Protein AF-A0A843CIE3-F1 (afdb_monomer_lite)

Foldseek 3Di:
DDPVVLVVLVVVLVVLVVVVVVDDPPPPVSVVVNVVSVVVNVVVVVVPPPPPPDD

pLDDT: mean 73.04, std 11.15, range [41.34, 85.5]

Structure (mmCIF, N/CA/C/O backbone):
data_AF-A0A843CIE3-F1
#
_entry.id   AF-A0A843CIE3-F1
#
loop_
_atom_site.group_PDB
_atom_site.id
_atom_site.type_symbol
_atom_site.label_atom_id
_atom_site.label_alt_id
_atom_site.label_comp_id
_atom_site.label_asym_id
_atom_site.label_entity_id
_atom_site.label_seq_id
_atom_site.pdbx_PDB_ins_code
_atom_site.Cartn_x
_atom_site.Cartn_y
_atom_site.Cartn_z
_atom_site.occupancy
_atom_site.B_iso_or_equiv
_atom_site.auth_seq_id
_atom_site.auth_comp_id
_atom_site.auth_asym_id
_atom_site.auth_atom_id
_atom_site.pdbx_PDB_model_num
ATOM 1 N N . MET A 1 1 ? -6.643 -5.167 12.019 1.00 61.84 1 MET A N 1
ATOM 2 C CA . MET A 1 1 ? -5.421 -4.446 11.615 1.00 61.84 1 MET A CA 1
ATOM 3 C C . MET A 1 1 ? -5.213 -3.325 12.619 1.00 61.84 1 MET A C 1
ATOM 5 O O . MET A 1 1 ? -6.180 -2.620 12.903 1.00 61.84 1 MET A O 1
ATOM 9 N N . GLU A 1 2 ? -4.034 -3.251 13.234 1.00 73.69 2 GLU A N 1
ATOM 10 C CA . GLU A 1 2 ? -3.696 -2.213 14.219 1.00 73.69 2 GLU A CA 1
ATOM 11 C C . GLU A 1 2 ? -3.528 -0.853 13.522 1.00 73.69 2 GLU A C 1
ATOM 13 O O . GLU A 1 2 ? -3.132 -0.807 12.360 1.00 73.69 2 GLU A O 1
ATOM 18 N N . GLU A 1 3 ? -3.823 0.257 14.209 1.00 72.38 3 GLU A N 1
ATOM 19 C CA . GLU A 1 3 ? -3.727 1.617 13.635 1.00 72.38 3 GLU A CA 1
ATOM 20 C C . GLU A 1 3 ? -2.341 1.922 13.055 1.00 72.38 3 GLU A C 1
ATOM 22 O O . GLU A 1 3 ? -2.243 2.469 11.960 1.00 72.38 3 GLU A O 1
ATOM 27 N N . LYS A 1 4 ? -1.273 1.472 13.725 1.00 76.31 4 LYS A N 1
ATOM 28 C CA . LYS A 1 4 ? 0.110 1.627 13.248 1.00 76.31 4 LYS A CA 1
ATOM 29 C C . LYS A 1 4 ? 0.358 0.927 11.910 1.00 76.31 4 LYS A C 1
ATOM 31 O O . LYS A 1 4 ? 1.104 1.428 11.081 1.00 76.31 4 LYS A O 1
ATOM 36 N N . THR A 1 5 ? -0.287 -0.215 11.674 1.00 77.38 5 THR A N 1
ATOM 37 C CA . THR A 1 5 ? -0.174 -0.951 10.407 1.00 77.38 5 THR A CA 1
ATOM 38 C C . THR A 1 5 ? -0.823 -0.187 9.252 1.00 77.38 5 THR A C 1
ATOM 40 O O . THR A 1 5 ? -0.356 -0.291 8.126 1.00 77.38 5 THR A O 1
ATOM 43 N N . LEU A 1 6 ? -1.867 0.609 9.506 1.00 75.88 6 LEU A N 1
ATOM 44 C CA . LEU A 1 6 ? -2.479 1.457 8.476 1.00 75.88 6 LEU A CA 1
ATOM 45 C C . LEU A 1 6 ? -1.712 2.711 8.158 1.00 75.88 6 LEU A C 1
ATOM 47 O O . LEU A 1 6 ? -1.782 3.187 7.028 1.00 75.88 6 LEU A O 1
ATOM 51 N N . GLU A 1 7 ? -1.067 3.274 9.166 1.00 82.00 7 GLU A N 1
ATOM 52 C CA . GLU A 1 7 ? -0.240 4.451 8.987 1.00 82.00 7 GLU A CA 1
ATOM 53 C C . GLU A 1 7 ? 0.918 4.119 8.041 1.00 82.00 7 GLU A C 1
ATOM 55 O O . GLU A 1 7 ? 1.072 4.791 7.025 1.00 82.00 7 GLU A O 1
ATOM 60 N N . LEU A 1 8 ? 1.579 2.978 8.268 1.00 82.69 8 LEU A N 1
ATOM 61 C CA . LEU A 1 8 ? 2.593 2.428 7.365 1.00 82.69 8 LEU A CA 1
ATOM 62 C C . LEU A 1 8 ? 2.030 2.134 5.966 1.00 82.69 8 LEU A C 1
ATOM 64 O O . LEU A 1 8 ? 2.570 2.601 4.972 1.00 82.69 8 LEU A O 1
ATOM 68 N N . LEU A 1 9 ? 0.883 1.450 5.875 1.00 81.19 9 LEU A N 1
ATOM 69 C CA . LEU A 1 9 ? 0.268 1.127 4.581 1.00 81.19 9 LEU A CA 1
ATOM 70 C C . LEU A 1 9 ? -0.101 2.388 3.772 1.00 81.19 9 LEU A C 1
ATOM 72 O O . LEU A 1 9 ? -0.055 2.394 2.543 1.00 81.19 9 LEU A O 1
ATOM 76 N N . ARG A 1 10 ? -0.497 3.468 4.455 1.00 82.69 10 ARG A N 1
ATOM 77 C CA . ARG A 1 10 ? -0.794 4.759 3.827 1.00 82.69 10 ARG A CA 1
ATOM 78 C C . ARG A 1 10 ? 0.480 5.439 3.323 1.00 82.69 10 ARG A C 1
ATOM 80 O O . ARG A 1 10 ? 0.437 6.036 2.249 1.00 82.69 10 ARG A O 1
ATOM 87 N N . GLU A 1 11 ? 1.566 5.389 4.087 1.00 85.50 11 GLU A N 1
ATOM 88 C CA . GLU A 1 11 ? 2.868 5.922 3.669 1.00 85.50 11 GLU A CA 1
ATOM 89 C C . GLU A 1 11 ? 3.411 5.179 2.445 1.00 85.50 11 GLU A C 1
ATOM 91 O O . GLU A 1 11 ? 3.853 5.829 1.495 1.00 85.50 11 GLU A O 1
ATOM 96 N N . ASP A 1 12 ? 3.269 3.853 2.405 1.00 81.62 12 ASP A N 1
ATOM 97 C CA . ASP A 1 12 ? 3.661 3.035 1.253 1.00 81.62 12 ASP A CA 1
ATOM 98 C C . ASP A 1 12 ? 2.876 3.436 -0.004 1.00 81.62 12 ASP A C 1
ATOM 100 O O . ASP A 1 12 ? 3.467 3.721 -1.042 1.00 81.62 12 ASP A O 1
ATOM 104 N N . ILE A 1 13 ? 1.544 3.566 0.087 1.00 82.75 13 ILE A N 1
ATOM 105 C CA . ILE A 1 13 ? 0.704 4.007 -1.045 1.00 82.75 13 ILE A CA 1
ATOM 106 C C . ILE A 1 13 ? 1.120 5.395 -1.551 1.00 82.75 13 ILE A C 1
ATOM 108 O O . ILE A 1 13 ? 1.143 5.621 -2.758 1.00 82.75 13 ILE A O 1
ATOM 112 N N . LEU A 1 14 ? 1.434 6.333 -0.652 1.00 82.44 14 LEU A N 1
ATOM 113 C CA . LEU A 1 14 ? 1.868 7.681 -1.039 1.00 82.44 14 LEU A CA 1
ATOM 114 C C . LEU A 1 14 ? 3.255 7.686 -1.684 1.00 82.44 14 LEU A C 1
ATOM 116 O O . LEU A 1 14 ? 3.500 8.499 -2.574 1.00 82.44 14 LEU A O 1
ATOM 120 N N . THR A 1 15 ? 4.140 6.800 -1.240 1.00 83.44 15 THR A N 1
ATOM 121 C CA . THR A 1 15 ? 5.475 6.625 -1.819 1.00 83.44 15 THR A CA 1
ATOM 122 C C . THR A 1 15 ? 5.357 6.066 -3.229 1.00 83.44 15 THR A C 1
ATOM 124 O O . THR A 1 15 ? 5.794 6.717 -4.170 1.00 83.44 15 THR A O 1
ATOM 127 N N . TYR A 1 16 ? 4.610 4.974 -3.402 1.00 76.69 16 TYR A N 1
ATOM 128 C CA . TYR A 1 16 ? 4.295 4.427 -4.720 1.00 76.69 16 TYR A CA 1
ATOM 129 C C . TYR A 1 16 ? 3.572 5.443 -5.624 1.00 76.69 16 TYR A C 1
ATOM 131 O O . TYR A 1 16 ? 3.800 5.489 -6.826 1.00 76.69 16 TYR A O 1
ATOM 139 N N . TRP A 1 17 ? 2.709 6.304 -5.080 1.00 80.00 17 TRP A N 1
ATOM 140 C CA . TRP A 1 17 ? 2.065 7.351 -5.879 1.00 80.00 17 TRP A CA 1
ATOM 141 C C . TRP A 1 17 ? 3.047 8.413 -6.386 1.00 80.00 17 TRP A C 1
ATOM 143 O O . TRP A 1 17 ? 2.882 8.910 -7.494 1.00 80.00 17 TRP A O 1
ATOM 153 N N . LYS A 1 18 ? 4.062 8.767 -5.594 1.00 79.56 18 LYS A N 1
ATOM 154 C CA . LYS A 1 18 ? 5.128 9.67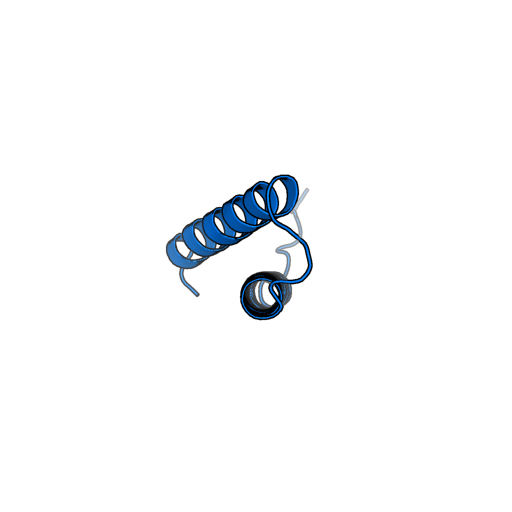2 -6.043 1.00 79.56 18 LYS A CA 1
ATOM 155 C C . LYS A 1 18 ? 6.046 8.999 -7.047 1.00 79.56 18 LYS A C 1
ATOM 157 O O . LYS A 1 18 ? 6.381 9.611 -8.049 1.00 79.56 18 LYS A O 1
ATOM 162 N N . ASP A 1 19 ? 6.384 7.736 -6.817 1.00 75.56 19 ASP A N 1
ATOM 163 C CA . ASP A 1 19 ? 7.204 6.974 -7.753 1.00 75.56 19 ASP A CA 1
ATOM 164 C C . ASP A 1 19 ? 6.505 6.855 -9.119 1.00 75.56 19 ASP A C 1
ATOM 166 O O . ASP A 1 19 ? 7.165 6.952 -10.143 1.00 75.56 19 ASP A O 1
ATOM 170 N N . LEU A 1 20 ? 5.167 6.770 -9.170 1.00 72.50 20 LEU A N 1
ATOM 171 C CA . LEU A 1 20 ? 4.393 6.847 -10.423 1.00 72.50 20 LEU A CA 1
ATOM 172 C C . LEU A 1 20 ? 4.578 8.152 -11.214 1.00 72.50 20 LEU A C 1
ATOM 174 O O . LEU A 1 20 ? 4.340 8.151 -12.420 1.00 72.50 20 LEU A O 1
ATOM 178 N N . GLU A 1 21 ? 4.935 9.263 -10.566 1.00 75.94 21 GLU A N 1
ATOM 179 C CA . GLU A 1 21 ? 5.207 10.528 -11.264 1.00 75.94 21 GLU A CA 1
ATOM 180 C C . GLU A 1 21 ? 6.558 10.482 -12.004 1.00 75.94 21 GLU A C 1
ATOM 182 O O . GLU A 1 21 ? 6.715 11.171 -13.013 1.00 75.94 21 GLU A O 1
ATOM 187 N N . ASP A 1 22 ? 7.482 9.624 -11.552 1.00 72.94 22 ASP A N 1
ATOM 188 C CA . ASP A 1 22 ? 8.862 9.516 -12.044 1.00 72.94 22 ASP A CA 1
ATOM 189 C C . ASP A 1 22 ? 9.172 8.187 -12.782 1.00 72.94 22 ASP A C 1
ATOM 191 O O . ASP A 1 22 ? 10.231 8.058 -13.403 1.00 72.94 22 ASP A O 1
ATOM 195 N N . VAL A 1 23 ? 8.278 7.191 -12.733 1.00 63.91 23 VAL A N 1
ATOM 196 C CA . VAL A 1 23 ? 8.482 5.826 -13.264 1.00 63.91 23 VAL A CA 1
ATOM 197 C C . VAL A 1 23 ? 7.816 5.615 -14.628 1.00 63.91 23 VAL A C 1
ATOM 199 O O . VAL A 1 23 ? 6.712 6.083 -14.899 1.00 63.91 23 VAL A O 1
ATOM 202 N N . ASP A 1 24 ? 8.481 4.833 -15.484 1.00 62.19 24 ASP A N 1
ATOM 203 C CA . ASP A 1 24 ? 7.910 4.334 -16.735 1.00 62.19 24 ASP A CA 1
ATOM 204 C C . ASP A 1 24 ? 6.816 3.292 -16.434 1.00 62.19 24 ASP A C 1
ATOM 206 O O . ASP A 1 24 ? 7.066 2.274 -15.782 1.00 62.19 24 ASP A O 1
ATOM 210 N N . PHE A 1 25 ? 5.586 3.537 -16.898 1.00 64.25 25 PHE A N 1
ATOM 211 C CA . PHE A 1 25 ? 4.374 2.760 -16.572 1.00 64.25 25 PHE A CA 1
ATOM 212 C C . PHE A 1 25 ? 4.408 1.284 -17.036 1.00 64.25 25 PHE A C 1
ATOM 214 O O . PHE A 1 25 ? 3.426 0.556 -16.871 1.00 64.25 25 PHE A O 1
ATOM 221 N N . GLU A 1 26 ? 5.517 0.825 -17.615 1.00 66.69 26 GLU A N 1
ATOM 222 C CA . GLU A 1 26 ? 5.730 -0.551 -18.066 1.00 66.69 26 GLU A CA 1
ATOM 223 C C . GLU A 1 26 ? 6.171 -1.515 -16.945 1.00 66.69 26 GLU A C 1
ATOM 225 O O . GLU A 1 26 ? 6.147 -2.733 -17.155 1.00 66.69 26 GLU A O 1
ATOM 230 N N . ASP A 1 27 ? 6.505 -1.032 -15.738 1.00 74.00 27 ASP A N 1
ATOM 231 C CA . ASP A 1 27 ? 6.798 -1.919 -14.599 1.00 74.00 27 ASP A CA 1
ATOM 232 C C . ASP A 1 27 ? 5.515 -2.521 -13.989 1.00 74.00 27 ASP A C 1
ATOM 234 O O . ASP A 1 27 ? 4.902 -2.040 -13.030 1.00 74.00 27 ASP A O 1
ATOM 238 N N . VAL A 1 28 ? 5.111 -3.651 -14.567 1.00 74.00 28 VAL A N 1
ATOM 239 C CA . VAL A 1 28 ? 3.949 -4.447 -14.148 1.00 74.00 28 VAL A CA 1
ATOM 240 C C . VAL A 1 28 ? 4.091 -5.003 -12.721 1.00 74.00 28 VAL A C 1
ATOM 242 O O . VAL A 1 28 ? 3.076 -5.333 -12.097 1.00 74.00 28 VAL A O 1
ATOM 245 N N . GLY A 1 29 ? 5.311 -5.152 -12.194 1.00 79.88 29 GLY A N 1
ATOM 246 C CA . GLY A 1 29 ? 5.545 -5.622 -10.825 1.00 79.88 29 GLY A CA 1
ATOM 247 C C . GLY A 1 29 ? 5.113 -4.570 -9.812 1.00 79.88 29 GLY A C 1
ATOM 248 O O . GLY A 1 29 ? 4.263 -4.835 -8.958 1.00 79.88 29 GLY A O 1
ATOM 249 N N . PHE A 1 30 ? 5.604 -3.353 -10.007 1.00 78.12 30 PHE A N 1
ATOM 250 C CA . PHE A 1 30 ? 5.258 -2.186 -9.206 1.00 78.12 30 PHE A CA 1
ATOM 251 C C . PHE A 1 30 ? 3.742 -1.902 -9.189 1.00 78.12 30 PHE A C 1
ATOM 253 O O . PHE A 1 30 ? 3.136 -1.744 -8.126 1.00 78.12 30 PHE A O 1
ATOM 260 N N . LEU A 1 31 ? 3.080 -1.933 -10.355 1.00 78.62 31 LEU A N 1
ATOM 261 C CA . LEU A 1 31 ? 1.631 -1.689 -10.445 1.00 78.62 31 LEU A CA 1
ATOM 262 C C . LEU A 1 31 ? 0.800 -2.735 -9.681 1.00 78.62 31 LEU A C 1
ATOM 264 O O . LEU A 1 31 ? -0.264 -2.417 -9.139 1.00 78.62 31 LEU A O 1
ATOM 268 N N . LYS A 1 32 ? 1.271 -3.988 -9.617 1.00 83.06 32 LYS A N 1
ATOM 269 C CA . LYS A 1 32 ? 0.611 -5.050 -8.842 1.00 83.06 32 LYS A CA 1
ATOM 270 C C . LYS A 1 32 ? 0.732 -4.814 -7.340 1.00 83.06 32 LYS A C 1
ATOM 272 O O . LYS A 1 32 ? -0.253 -5.030 -6.632 1.00 83.06 32 LYS A O 1
ATOM 277 N N . GLU A 1 33 ? 1.895 -4.372 -6.870 1.00 82.38 33 GLU A N 1
ATOM 278 C CA . GLU A 1 33 ? 2.125 -4.058 -5.455 1.00 82.38 33 GLU A CA 1
ATOM 279 C C . GLU A 1 33 ? 1.268 -2.873 -5.000 1.00 82.38 33 GLU A C 1
ATOM 281 O O . GLU A 1 33 ? 0.534 -2.989 -4.015 1.00 82.38 33 GLU A O 1
ATOM 286 N N . LEU A 1 34 ? 1.237 -1.788 -5.779 1.00 80.81 34 LEU A N 1
ATOM 287 C CA . LEU A 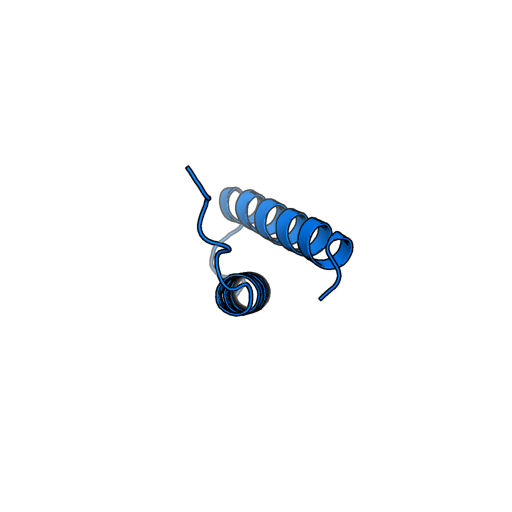1 34 ? 0.379 -0.636 -5.497 1.00 80.81 34 LEU A CA 1
ATOM 288 C C . LEU A 1 34 ? -1.108 -1.024 -5.440 1.00 80.81 34 LEU A C 1
ATOM 290 O O . LEU A 1 34 ? -1.825 -0.649 -4.506 1.00 80.81 34 LEU A O 1
ATOM 294 N N . ASN A 1 35 ? -1.583 -1.814 -6.408 1.00 82.19 35 ASN A N 1
ATOM 295 C CA . ASN A 1 35 ? -2.971 -2.273 -6.426 1.00 82.19 35 ASN A CA 1
ATOM 296 C C . ASN A 1 35 ? -3.307 -3.155 -5.206 1.00 82.19 35 ASN A C 1
ATOM 298 O O . ASN A 1 35 ? -4.408 -3.053 -4.659 1.00 82.19 35 ASN A O 1
ATOM 302 N N . ALA A 1 36 ? -2.365 -3.981 -4.739 1.00 84.44 36 ALA A N 1
ATOM 303 C CA . ALA A 1 36 ? -2.536 -4.776 -3.524 1.00 84.44 36 ALA A CA 1
ATOM 304 C C . ALA A 1 36 ? -2.627 -3.893 -2.266 1.00 84.44 36 ALA A C 1
ATOM 306 O O . ALA A 1 36 ? -3.554 -4.069 -1.471 1.00 84.44 36 ALA A O 1
ATOM 307 N N . CYS A 1 37 ? -1.744 -2.900 -2.112 1.00 81.50 37 CYS A N 1
ATOM 308 C CA . CYS A 1 37 ? -1.789 -1.957 -0.987 1.00 81.50 37 CYS A CA 1
ATOM 309 C C . CYS A 1 37 ? -3.105 -1.167 -0.946 1.00 81.50 37 CYS A C 1
ATOM 311 O O . CYS A 1 37 ? -3.744 -1.072 0.107 1.00 81.50 37 CYS A O 1
ATOM 313 N N . ILE A 1 38 ? -3.571 -0.669 -2.095 1.00 82.38 38 ILE A N 1
ATOM 314 C CA . ILE A 1 38 ? -4.870 0.013 -2.206 1.00 82.38 38 ILE A CA 1
ATOM 315 C C . ILE A 1 38 ? -6.023 -0.940 -1.849 1.00 82.38 38 ILE A C 1
ATOM 317 O O . ILE A 1 38 ? -6.967 -0.539 -1.160 1.00 82.38 38 ILE A O 1
ATOM 321 N N . GLY A 1 39 ? -5.949 -2.202 -2.281 1.00 82.44 39 GLY A N 1
ATOM 322 C CA . GLY A 1 39 ? -6.912 -3.247 -1.931 1.00 82.44 39 GLY A CA 1
ATOM 323 C C . GLY A 1 39 ? -7.034 -3.437 -0.419 1.00 82.44 39 GLY A C 1
ATOM 324 O O . GLY A 1 39 ? -8.126 -3.276 0.130 1.00 82.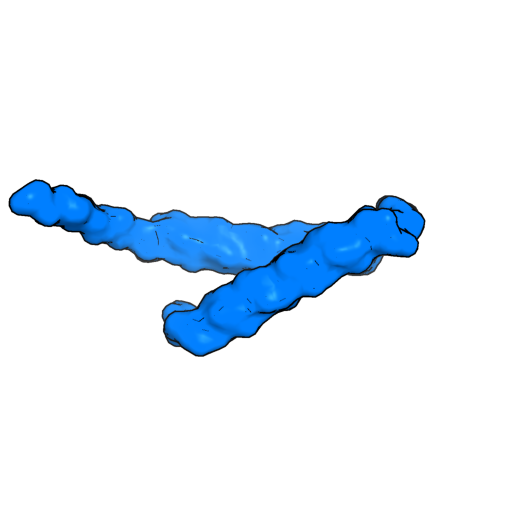44 39 GLY A O 1
ATOM 325 N N . TYR A 1 40 ? -5.912 -3.669 0.267 1.00 81.44 40 TYR A N 1
ATOM 326 C CA . TYR A 1 40 ? -5.881 -3.838 1.724 1.00 81.44 40 TYR A CA 1
ATOM 327 C C . TYR A 1 40 ? -6.366 -2.597 2.481 1.00 81.44 40 TYR A C 1
ATOM 329 O O . TYR A 1 40 ? -7.115 -2.717 3.456 1.00 81.44 40 TYR A O 1
ATOM 337 N N . TYR A 1 41 ? -5.999 -1.398 2.018 1.00 78.06 41 TYR A N 1
ATOM 338 C CA . TYR A 1 41 ? -6.482 -0.147 2.603 1.00 78.06 41 TYR A CA 1
ATOM 339 C C . TYR A 1 41 ? -8.008 -0.024 2.499 1.00 78.06 41 TYR A C 1
ATOM 341 O O . TYR A 1 41 ? -8.694 0.303 3.474 1.00 78.06 41 TYR A O 1
ATOM 349 N N . ASN A 1 42 ? -8.554 -0.318 1.318 1.00 79.12 42 ASN A N 1
ATOM 350 C CA . ASN A 1 42 ? -9.986 -0.238 1.057 1.00 79.12 42 ASN A CA 1
ATOM 351 C C . ASN A 1 42 ? -10.773 -1.302 1.821 1.00 79.12 42 ASN A C 1
ATOM 353 O O . ASN A 1 42 ? -11.848 -1.000 2.340 1.00 79.12 42 ASN A O 1
ATOM 357 N N . GLU A 1 43 ? -10.258 -2.526 1.924 1.00 78.38 43 GLU A N 1
ATOM 358 C CA . GLU A 1 43 ? -10.863 -3.580 2.742 1.00 78.38 43 GLU A CA 1
ATOM 359 C C . GLU A 1 43 ? -10.906 -3.183 4.215 1.00 78.38 43 GLU A C 1
ATOM 361 O O . GLU A 1 43 ? -11.951 -3.312 4.860 1.00 78.38 43 GLU A O 1
ATOM 366 N N . TYR A 1 44 ? -9.821 -2.607 4.732 1.00 72.56 44 TYR A N 1
ATOM 367 C CA . TYR A 1 44 ? -9.808 -2.090 6.092 1.00 72.56 44 TYR A CA 1
ATOM 368 C C . TYR A 1 44 ? -10.828 -0.960 6.292 1.00 72.56 44 TYR A C 1
ATOM 370 O O . TYR A 1 44 ? -11.606 -0.990 7.249 1.00 72.56 44 TYR A O 1
ATOM 378 N N . LYS A 1 45 ? -10.878 0.020 5.380 1.00 72.69 45 LYS A N 1
ATOM 379 C CA . LYS A 1 45 ? -11.851 1.122 5.436 1.00 72.69 45 LYS A CA 1
ATOM 380 C C . LYS A 1 45 ? -13.297 0.642 5.328 1.00 72.69 45 LYS A C 1
ATOM 382 O O . LYS A 1 45 ? -14.155 1.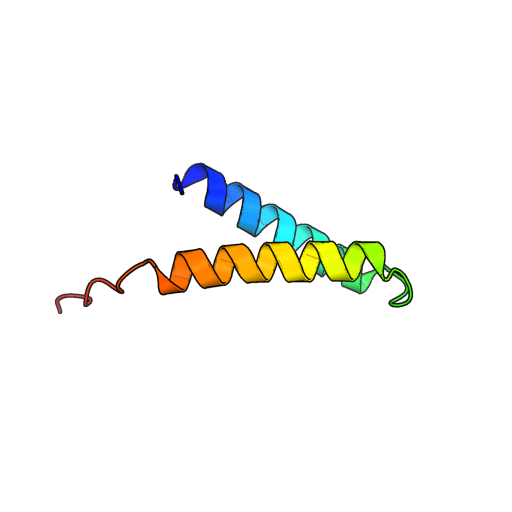184 6.015 1.00 72.69 45 LYS A O 1
ATOM 387 N N . ARG A 1 46 ? -13.574 -0.378 4.510 1.00 71.12 46 ARG A N 1
ATOM 388 C CA . ARG A 1 46 ? -14.903 -1.008 4.398 1.00 71.12 46 ARG A CA 1
ATOM 389 C C . ARG A 1 46 ? -15.269 -1.812 5.649 1.00 71.12 46 ARG A C 1
ATOM 391 O O . ARG A 1 46 ? -16.441 -1.859 6.012 1.00 71.12 46 ARG A O 1
ATOM 398 N N . GLY A 1 47 ? -14.284 -2.423 6.311 1.00 64.50 47 GLY A N 1
ATOM 399 C CA . GLY A 1 47 ? -14.444 -3.131 7.585 1.00 64.50 47 GLY A CA 1
ATOM 400 C C . GLY A 1 47 ? -14.621 -2.202 8.794 1.00 64.50 47 GLY A C 1
ATOM 401 O O . GLY A 1 47 ? -15.234 -2.593 9.790 1.00 64.50 47 GLY A O 1
ATOM 402 N N . GLN A 1 48 ? -14.156 -0.953 8.708 1.00 60.56 48 GLN A N 1
ATOM 403 C CA . GLN A 1 48 ? -14.536 0.098 9.645 1.00 60.56 48 GLN A CA 1
ATOM 404 C C . GLN A 1 48 ? -15.988 0.511 9.367 1.00 60.56 48 GLN A C 1
ATOM 406 O O . GLN A 1 48 ? -16.265 1.309 8.474 1.00 60.56 48 GLN A O 1
ATOM 411 N N . LYS A 1 49 ? -16.942 0.010 10.168 1.00 53.12 49 LYS A N 1
ATOM 412 C CA . LYS A 1 49 ? -18.248 0.674 10.294 1.00 53.12 49 LYS A CA 1
ATOM 413 C C . LYS A 1 49 ? -17.965 2.139 10.607 1.00 53.12 49 LYS A C 1
ATOM 415 O O . LYS A 1 49 ? -17.422 2.431 11.672 1.00 53.12 49 LYS A O 1
ATOM 420 N N . VAL A 1 50 ? -18.315 3.036 9.688 1.00 54.16 50 VAL A N 1
ATOM 421 C CA . VAL A 1 50 ? -18.350 4.474 9.948 1.00 54.16 50 VAL A CA 1
ATOM 422 C C . VAL A 1 50 ? -19.180 4.635 11.216 1.00 54.16 50 VAL A C 1
ATOM 424 O O . VAL A 1 50 ? -20.385 4.381 11.197 1.00 54.16 50 VAL A O 1
ATOM 427 N N . LYS A 1 51 ? -18.538 4.948 12.349 1.00 51.16 51 LYS A N 1
ATOM 428 C CA . LYS A 1 51 ? -19.293 5.354 13.531 1.00 51.16 51 LYS A CA 1
ATOM 429 C C . LYS A 1 51 ? -20.051 6.600 13.085 1.00 51.16 51 LYS A C 1
ATOM 431 O O . LYS A 1 51 ? -19.396 7.515 12.578 1.00 51.16 51 LYS A O 1
ATOM 436 N N . PRO A 1 52 ? -21.392 6.616 13.162 1.00 41.34 52 PRO A N 1
ATOM 437 C CA . PRO A 1 52 ? -22.127 7.818 12.823 1.00 41.34 52 PRO A CA 1
ATOM 438 C C . PRO A 1 52 ? -21.544 8.940 13.677 1.00 41.34 52 PRO A C 1
ATOM 440 O O . PRO A 1 52 ? -21.347 8.769 14.879 1.00 41.34 52 PRO A O 1
ATOM 443 N N . ILE A 1 53 ? -21.182 10.042 13.028 1.00 48.91 53 ILE A N 1
ATOM 444 C CA . ILE A 1 53 ? -20.825 11.271 13.724 1.00 48.91 53 ILE A CA 1
ATOM 445 C C . ILE A 1 53 ? -22.103 11.674 14.466 1.00 48.91 53 ILE A C 1
ATOM 447 O O . ILE A 1 53 ? -23.072 12.097 13.831 1.00 48.91 53 ILE A O 1
ATOM 451 N N . GLU A 1 54 ? -22.153 11.434 15.777 1.00 49.59 54 GLU A N 1
ATOM 452 C CA . GLU A 1 54 ? -23.198 12.004 16.624 1.00 49.59 54 GLU A CA 1
ATOM 453 C C . GLU A 1 54 ? -23.028 13.528 16.581 1.00 49.59 54 GLU A C 1
ATOM 455 O O . GLU A 1 54 ? -21.927 14.041 16.784 1.00 49.59 54 GLU A O 1
ATOM 460 N N . LYS A 1 55 ? -24.107 14.206 16.174 1.00 44.69 55 LYS A N 1
ATOM 461 C CA . LYS A 1 55 ? -24.196 15.661 16.012 1.00 44.69 55 LYS A CA 1
ATOM 462 C C . LYS A 1 55 ? -24.054 16.398 17.335 1.00 44.69 55 LYS A C 1
ATOM 464 O O . LYS A 1 55 ? -24.612 15.899 18.335 1.00 44.69 55 LYS A O 1
#

Radius of gyration: 14.11 Å; chains: 1; bounding box: 33×21×35 Å

Secondary structure (DSSP, 8-state):
--HHHHHHHHHHHHHHHHHHHHS-TT-HHHHHHHHHHHHHHHHHHHHS-------

Sequence (55 aa):
MEEKTLELLREDILTYWKDLEDVDFEDVGFLKELNACIGYYNEYKRGQKVKPIEK

=== Feature glossary ===
The record interleaves many kinds of information about one protein. Here is each kind framed as the question it answers.

Q: What does the local fold look like, residue by residue?
A: A 3Di character summarizes, for each residue, the relative orientation of the Cα frame of its nearest spatial neighbor. Because it encodes fold topology rather than chemistry, 3Di alignments detect remote structural similarity that sequence alignment misses.

Q: Which residues are in helices, strands, or loops?
A: Secondary structure is the local, repeating backbone conformation. DSSP classifies it into eight states by reading the hydrogen-bond network: three helix types (H, G, I), two β types (E, B), two non-regular types (T, S), and unstructured coil (-).

Q: How big and how compact is the whole molecule?
A: Three whole-structure scalars: the radius of gyration (RMS distance of Cα from centroid, in Å), the count of Cα–Cα contacts (pairs closer than 8 Å and separated by more than four residues in sequence — i.e. tertiary, not local, contacts), and the bounding-box dimensions. Together they distinguish compact globular folds from extended fibres or disordered chains.

Q: How confident is the AlphaFold model at each residue?
A: For AlphaFold models, the B-factor field carries pLDDT — the model's own estimate of local accuracy on a 0–100 scale. Regions with pLDDT<50 should be treated as essentially unmodeled; they often correspond to intrinsically disordered segments.

Q: What family and function is it annotated with?
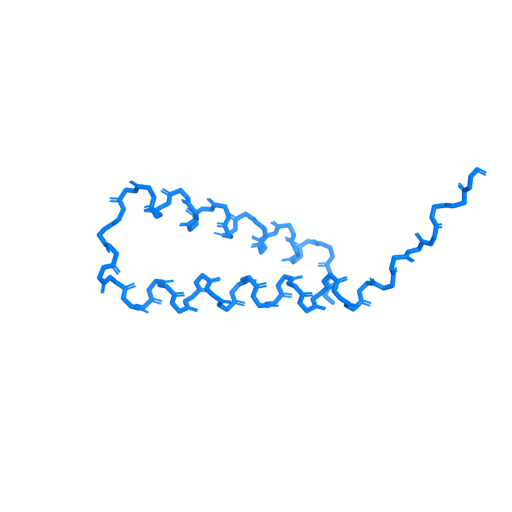A: Functional annotations link the protein to curated databases. InterPro entries identify conserved domains and families by matching the sequence against member-database signatures (Pfam, PROSITE, CDD, …). Gene Ontology (GO) terms describe molecular function, biological process, and cellular component in a controlled vocabulary. CATH places the structure in a hierarchical fold classification (Class/Architecture/Topology/Homologous-superfamily). The organism is the source species.

Q: What known structures does this most resemble?
A: Nearest PDB neighbors are the top structural matches found by Foldseek when searching this structure against the entire Protein Data Bank. Each hit reports a TM-score (0 to 1; >0.5 almost always implies the same fold) and an E-value. These are *structural* homologs — they may share no detectable sequence similarity.

Q: Which residues are buried vs exposed?
A: Solvent-accessible surface area (SASA) is the area in Å² traced out by the centre of a 1.4 Å probe sphere (a water molecule) rolled over the protein's van der Waals surface (Shrake–Rupley / Lee–Richards construction). Buried residues have near-zero SASA; fully exposed residues can exceed 200 Å². The total SASA scales roughly with the number of surface residues.

Q: What are the backbone torsion angles?
A: φ (phi) and ψ (psi) are the two rotatable backbone dihedrals per residue: φ is the C(i-1)–N–Cα–C torsion, ψ is the N–Cα–C–N(i+1) torsion, both in degrees on (−180°, 180°]. α-helical residues cluster near (−60°, −45°); β-strand residues near (−120°, +130°). A Ramachandran plot is simply a scatter of (φ, ψ) for every residue.

Q: Are the domains correctly placed relative to each other?
A: Predicted aligned error is AlphaFold's pairwise confidence. Unlike pLDDT (per-residue), PAE is per-residue-pair and captures whether two parts of the structure are correctly placed relative to each other. Units are ångströms of expected positional error.

Q: What if only a Cα trace is available?
A: P-SEA three-state annotation labels each residue as helix, strand, or coil based purely on the geometry of the Cα trace. It serves as a fallback when the full backbone (and thus DSSP) is unavailable.

Q: What is the amino-acid chain?
A: This is the polypeptide sequence — one letter per residue, N-terminus first. Length ranges from a few dozen residues for small domains to over a thousand for large multi-domain proteins.

Q: What do the rendered images show?
A: The six renders are orthographic views along the three Cartesian axes in both directions. Representation (cartoon, sticks, or surface) and color scheme (sequence-rainbow or by-chain) vary across proteins so the training set covers all the common visualization conventions.

Q: What do the diagnostic plots show?
A: Plot images: a contact map (which residues are close in 3D, as an N×N binary image), a Ramachandran scatter (backbone torsion angles, revealing secondary-structure composition at a glance), and — for AlphaFold structures — a PAE heatmap (pairwise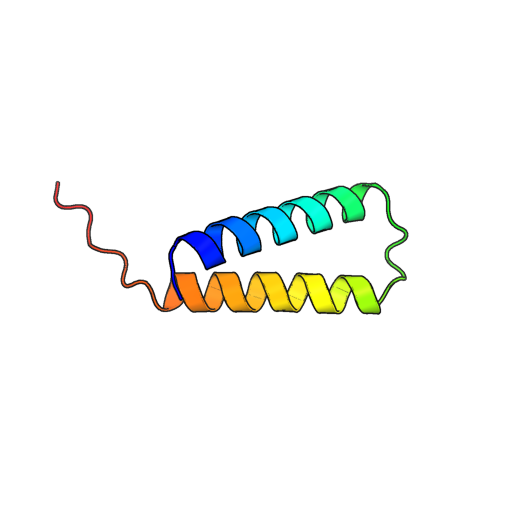 prediction confidence).

Q: How mobile is each atom in the crystal?
A: B-factor (Debye–Waller factor) reflects atomic displacement in the crystal lattice. It is an experimental observable (units Å²), not a prediction; low values mean the atom is pinned down, high values mean it moves or is heterogeneous across the crystal.

Q: Where is each backbone atom in 3D?
A: The mmCIF table is the protein's shape written out atom by atom. For each backbone N, Cα, C, and carbonyl O, it records an (x, y, z) coordinate triple in Å plus the residue type, chain letter, and residue number.